Protein AF-A0ABD6CTY9-F1 (afdb_monomer_lite)

Sequence (55 aa):
MDKRTLVVGVHGVVALGLVAFGAYRVSRGAVVPGVLNVVMAGVVVAVGRYVADIA

Secondary structure (DSSP, 8-state):
--HHHHHHHHHHHHHHHHHHHHHHHHHTT-HHHHHHHHHHHHHHHHHHHHHHHH-

pLDDT: mean 94.99, std 5.84, range [65.0, 98.44]

Structure (mmCIF, N/CA/C/O backbone):
data_AF-A0ABD6CTY9-F1
#
_entry.id   AF-A0ABD6CTY9-F1
#
loop_
_atom_site.group_PDB
_atom_site.id
_atom_site.type_symbol
_atom_site.label_atom_id
_atom_site.label_alt_id
_atom_site.label_comp_id
_atom_site.label_asym_id
_atom_site.lab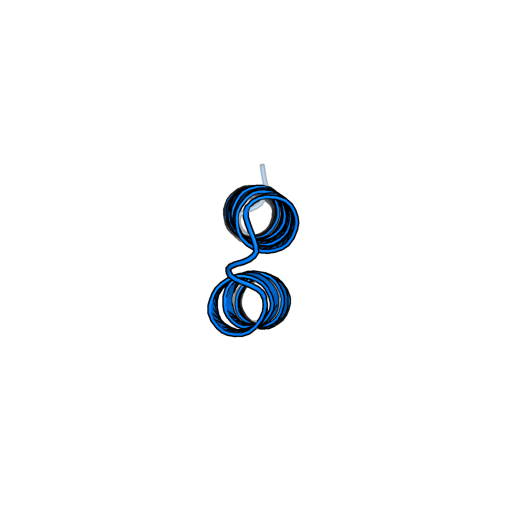el_entity_id
_atom_site.label_seq_id
_atom_site.pdbx_PDB_ins_code
_atom_site.Cartn_x
_atom_site.Cartn_y
_atom_site.Cartn_z
_atom_site.occupancy
_atom_site.B_iso_or_equiv
_atom_site.auth_seq_id
_atom_site.auth_comp_id
_atom_site.auth_asym_id
_atom_site.auth_atom_id
_atom_site.pdbx_PDB_model_num
ATOM 1 N N . MET A 1 1 ? 22.871 1.012 -11.665 1.00 65.00 1 MET A N 1
ATOM 2 C CA . MET A 1 1 ? 21.517 0.422 -11.653 1.00 65.00 1 MET A CA 1
ATOM 3 C C . MET A 1 1 ? 20.801 0.882 -12.900 1.00 65.00 1 MET A C 1
ATOM 5 O O . MET A 1 1 ? 20.901 2.054 -13.243 1.00 65.00 1 MET A O 1
ATOM 9 N N . ASP A 1 2 ? 20.130 -0.032 -13.579 1.00 86.25 2 ASP A N 1
ATOM 10 C CA . ASP A 1 2 ? 19.198 0.284 -14.653 1.00 86.25 2 ASP A CA 1
ATOM 11 C C . ASP A 1 2 ? 18.009 1.092 -14.109 1.00 86.25 2 ASP A C 1
ATOM 13 O O . ASP A 1 2 ? 17.564 0.922 -12.970 1.00 86.25 2 ASP A O 1
ATOM 17 N N . LYS A 1 3 ? 17.504 2.011 -14.936 1.00 85.06 3 LYS A N 1
ATOM 18 C CA . LYS A 1 3 ? 16.397 2.916 -14.596 1.00 85.06 3 LYS A CA 1
ATOM 19 C C . LYS A 1 3 ? 15.158 2.143 -14.129 1.00 85.06 3 LYS A C 1
ATOM 21 O O . LYS A 1 3 ? 14.503 2.552 -13.173 1.00 85.06 3 LYS A O 1
ATOM 26 N N . ARG A 1 4 ? 14.910 0.980 -14.739 1.00 86.38 4 ARG A N 1
ATOM 27 C CA . ARG A 1 4 ? 13.844 0.039 -14.384 1.00 86.38 4 ARG A CA 1
ATOM 28 C C . ARG A 1 4 ? 13.931 -0.416 -12.925 1.00 86.38 4 ARG A C 1
ATOM 30 O O . ARG A 1 4 ? 12.967 -0.252 -12.178 1.00 86.38 4 ARG A O 1
ATOM 37 N N . THR A 1 5 ? 15.089 -0.915 -12.486 1.00 90.38 5 THR A N 1
ATOM 38 C CA . THR A 1 5 ? 15.290 -1.344 -11.089 1.00 90.38 5 THR A CA 1
ATOM 39 C C . THR A 1 5 ? 15.133 -0.192 -10.104 1.00 90.38 5 THR A C 1
ATOM 41 O O . THR A 1 5 ? 14.592 -0.386 -9.017 1.00 90.38 5 THR A O 1
ATOM 44 N N . LEU A 1 6 ? 15.545 1.024 -10.475 1.00 92.31 6 LEU A N 1
ATOM 45 C CA . LEU A 1 6 ? 15.385 2.192 -9.608 1.00 92.31 6 LEU A CA 1
ATOM 46 C C . LEU A 1 6 ? 13.903 2.559 -9.420 1.00 92.31 6 LEU A C 1
ATOM 48 O O . LEU A 1 6 ? 13.468 2.761 -8.287 1.00 92.31 6 LEU A O 1
ATOM 52 N N . VAL A 1 7 ? 13.109 2.568 -10.497 1.00 92.19 7 VAL A N 1
ATOM 53 C CA . VAL A 1 7 ? 11.660 2.841 -10.436 1.00 92.19 7 VAL A CA 1
ATOM 54 C C . VAL A 1 7 ? 10.939 1.808 -9.569 1.00 92.19 7 VAL A C 1
ATOM 56 O O . VAL A 1 7 ? 10.179 2.186 -8.674 1.00 92.19 7 VAL A O 1
ATOM 59 N N . VAL A 1 8 ? 11.202 0.517 -9.792 1.00 93.69 8 VAL A N 1
ATOM 60 C CA . VAL A 1 8 ? 10.593 -0.567 -9.003 1.00 93.69 8 VAL A CA 1
ATOM 61 C C . VAL A 1 8 ? 11.032 -0.492 -7.540 1.00 93.69 8 VAL A C 1
ATOM 63 O O . VAL A 1 8 ? 10.202 -0.651 -6.646 1.00 93.69 8 VAL A O 1
ATOM 66 N N . GLY A 1 9 ? 12.309 -0.198 -7.285 1.00 94.00 9 GLY A N 1
ATOM 67 C CA . GLY A 1 9 ? 12.853 -0.057 -5.936 1.00 94.00 9 GLY A CA 1
ATOM 68 C C . GLY A 1 9 ? 12.184 1.067 -5.145 1.00 94.00 9 GLY A C 1
ATOM 69 O O . GLY A 1 9 ? 11.723 0.837 -4.029 1.00 94.00 9 GLY A O 1
ATOM 70 N N . VAL A 1 10 ? 12.059 2.261 -5.735 1.00 95.94 10 VAL A N 1
ATOM 71 C CA . VAL A 1 10 ? 11.417 3.416 -5.080 1.00 95.94 10 VAL A CA 1
ATOM 72 C C . VAL A 1 10 ? 9.953 3.123 -4.751 1.00 95.94 10 VAL A C 1
ATOM 74 O O . VAL A 1 10 ? 9.526 3.330 -3.615 1.00 95.94 10 VAL A O 1
ATOM 77 N N . HIS A 1 11 ? 9.190 2.585 -5.704 1.00 96.75 11 HIS A N 1
ATOM 78 C CA . HIS A 1 11 ? 7.788 2.235 -5.461 1.00 96.75 11 HIS A CA 1
ATOM 79 C C . HIS A 1 11 ? 7.653 1.123 -4.415 1.00 96.75 11 HIS A C 1
ATOM 81 O O . HIS A 1 11 ? 6.749 1.178 -3.585 1.00 96.75 11 HIS A O 1
ATOM 87 N N . GLY A 1 12 ? 8.575 0.155 -4.400 1.00 96.88 12 GLY A N 1
ATOM 88 C CA . GLY A 1 12 ? 8.637 -0.880 -3.370 1.00 96.88 12 GLY A CA 1
ATOM 89 C C . GLY A 1 12 ? 8.831 -0.301 -1.966 1.00 96.88 12 GLY A C 1
ATOM 90 O O . GLY A 1 12 ? 8.100 -0.667 -1.049 1.00 96.88 12 GLY A O 1
ATOM 91 N N . VAL A 1 13 ? 9.753 0.652 -1.799 1.00 97.94 13 VAL A N 1
ATOM 92 C CA . VAL A 1 13 ? 9.986 1.326 -0.508 1.00 97.94 13 VAL A CA 1
ATOM 93 C C . VAL A 1 13 ? 8.751 2.109 -0.054 1.00 97.94 13 VAL A C 1
ATOM 95 O O . VAL A 1 13 ? 8.341 1.994 1.102 1.00 97.94 13 VAL A O 1
ATOM 98 N N . VAL A 1 14 ? 8.114 2.859 -0.956 1.00 97.81 14 VAL A N 1
ATOM 99 C CA . VAL A 1 14 ? 6.883 3.606 -0.638 1.00 97.81 14 VAL A CA 1
ATOM 100 C C . VAL A 1 14 ? 5.747 2.655 -0.252 1.00 97.81 14 VAL A C 1
ATOM 102 O O . VAL A 1 14 ? 5.058 2.886 0.743 1.00 97.81 14 VAL A O 1
ATOM 105 N N . ALA A 1 15 ? 5.574 1.557 -0.991 1.00 98.06 15 ALA A N 1
ATOM 106 C CA . ALA A 1 15 ? 4.562 0.548 -0.698 1.00 98.06 15 ALA A CA 1
ATOM 107 C C . ALA A 1 15 ? 4.782 -0.108 0.673 1.00 98.06 15 ALA A C 1
ATOM 109 O O . ALA A 1 15 ? 3.828 -0.260 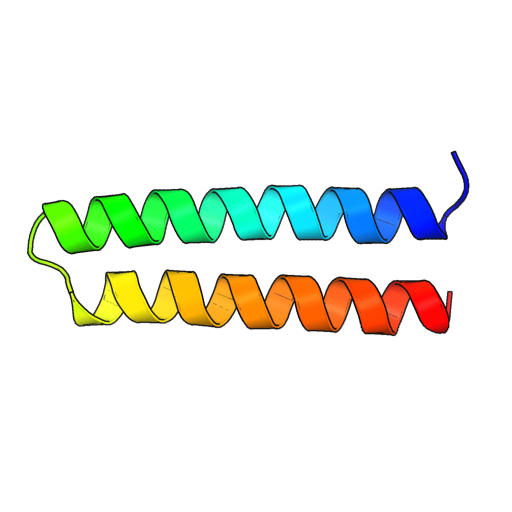1.435 1.00 98.06 15 ALA A O 1
ATOM 110 N N . LEU A 1 16 ? 6.029 -0.427 1.034 1.00 98.31 16 LEU A N 1
ATOM 111 C CA . LEU A 1 16 ? 6.362 -0.949 2.364 1.00 98.31 16 LEU A CA 1
ATOM 112 C C . LEU A 1 16 ? 5.986 0.036 3.476 1.00 98.31 16 LEU A C 1
ATOM 114 O O . LEU A 1 16 ? 5.391 -0.370 4.475 1.00 98.31 16 LEU A O 1
ATOM 118 N N . GLY A 1 17 ? 6.266 1.329 3.288 1.00 98.19 17 GLY A N 1
ATOM 119 C CA . GLY A 1 17 ? 5.850 2.372 4.227 1.00 98.19 17 GLY A CA 1
ATOM 120 C C . GLY A 1 17 ? 4.330 2.425 4.398 1.00 98.19 17 GLY A C 1
ATOM 121 O O . GLY A 1 17 ? 3.830 2.425 5.523 1.00 98.19 17 GLY A O 1
ATOM 122 N N . LEU A 1 18 ? 3.583 2.396 3.293 1.00 98.19 18 LEU A N 1
ATOM 123 C CA . LEU A 1 18 ? 2.119 2.383 3.316 1.00 98.19 18 LEU A CA 1
ATOM 124 C C . LEU A 1 18 ? 1.561 1.152 4.040 1.00 98.19 18 LEU A C 1
ATOM 126 O O . LEU A 1 18 ? 0.668 1.298 4.875 1.00 98.19 18 LEU A O 1
ATOM 130 N N . VAL A 1 19 ? 2.115 -0.040 3.798 1.00 98.44 19 VAL A N 1
ATOM 131 C CA . VAL A 1 19 ? 1.714 -1.265 4.510 1.00 98.44 19 VAL A CA 1
ATOM 132 C C . VAL A 1 19 ? 1.998 -1.150 6.006 1.00 98.44 19 VAL A C 1
ATOM 134 O O . VAL A 1 19 ? 1.113 -1.440 6.809 1.00 98.44 19 VAL A O 1
ATOM 137 N N . ALA A 1 20 ? 3.186 -0.681 6.396 1.00 98.38 20 ALA A N 1
ATOM 138 C CA . ALA A 1 20 ? 3.555 -0.524 7.801 1.00 98.38 20 ALA A CA 1
ATOM 139 C C . ALA A 1 20 ? 2.626 0.462 8.532 1.00 98.38 20 ALA A C 1
ATOM 141 O O . ALA A 1 20 ? 2.093 0.146 9.598 1.00 98.38 20 ALA A O 1
ATOM 142 N N . PHE A 1 21 ? 2.356 1.627 7.933 1.00 97.88 21 PHE A N 1
ATOM 143 C CA . PHE A 1 21 ? 1.402 2.592 8.485 1.00 97.88 21 PHE A CA 1
ATOM 144 C C . PHE A 1 21 ? -0.02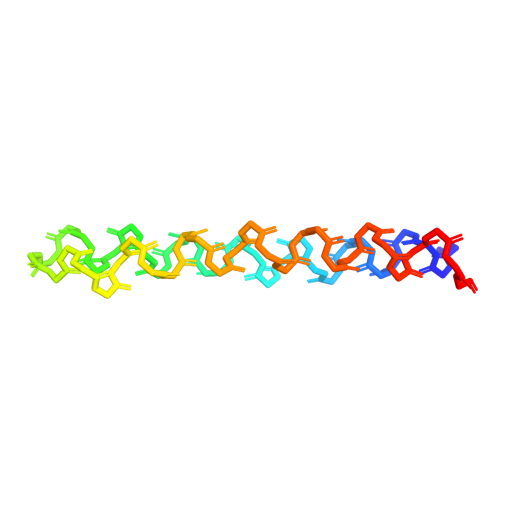8 2.053 8.501 1.00 97.88 21 PHE A C 1
ATOM 146 O O . PHE A 1 21 ? -0.775 2.322 9.441 1.00 97.88 21 PHE A O 1
ATOM 153 N N . GLY A 1 22 ? -0.424 1.298 7.475 1.00 97.94 22 GLY A N 1
ATOM 154 C CA . GLY A 1 22 ? -1.719 0.629 7.420 1.00 97.94 22 GLY A CA 1
ATOM 155 C C . GLY A 1 22 ? -1.898 -0.345 8.581 1.00 97.94 22 GLY A C 1
ATOM 156 O O . GLY A 1 22 ? -2.851 -0.217 9.348 1.00 97.94 22 GLY A O 1
ATOM 157 N N . ALA A 1 23 ? -0.932 -1.243 8.776 1.00 97.81 23 ALA A N 1
ATOM 158 C CA . ALA A 1 23 ? -0.916 -2.209 9.870 1.00 97.81 23 ALA A CA 1
ATOM 159 C C . ALA A 1 23 ? -0.932 -1.526 11.247 1.00 97.81 23 ALA A C 1
ATOM 161 O O . ALA A 1 23 ? -1.709 -1.915 12.119 1.00 97.81 23 ALA A O 1
ATOM 162 N N . TYR A 1 24 ? -0.143 -0.461 11.427 1.00 98.12 24 TYR A N 1
ATOM 163 C CA . TYR A 1 24 ? -0.155 0.334 12.656 1.00 98.12 24 TYR A CA 1
ATOM 164 C C . TYR A 1 24 ? -1.522 0.984 12.920 1.00 98.12 24 TYR A C 1
ATOM 166 O O . TYR A 1 24 ? -2.006 1.003 14.047 1.00 98.12 24 TYR A O 1
ATOM 174 N N . ARG A 1 25 ? -2.199 1.501 11.891 1.00 97.75 25 ARG A N 1
ATOM 175 C CA . ARG A 1 25 ? -3.544 2.075 12.055 1.00 97.75 25 ARG A CA 1
ATOM 176 C C . ARG A 1 25 ? -4.576 1.017 12.425 1.00 97.75 25 ARG A C 1
ATOM 178 O O . ARG A 1 25 ? -5.370 1.256 13.333 1.00 97.75 25 ARG A O 1
A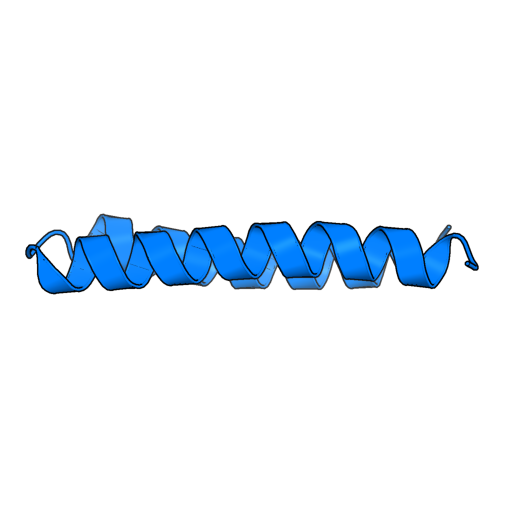TOM 185 N N . VAL A 1 26 ? -4.526 -0.152 11.783 1.00 97.75 26 VAL A N 1
ATOM 186 C CA . VAL A 1 26 ? -5.395 -1.287 12.126 1.00 97.75 26 VAL A CA 1
ATOM 187 C C . VAL A 1 26 ? -5.182 -1.704 13.583 1.00 97.75 26 VAL A C 1
ATOM 189 O O . VAL A 1 26 ? -6.161 -1.844 14.313 1.00 97.75 26 VAL A O 1
ATOM 192 N N . SER A 1 27 ? -3.931 -1.810 14.049 1.00 97.69 27 SER A N 1
ATOM 193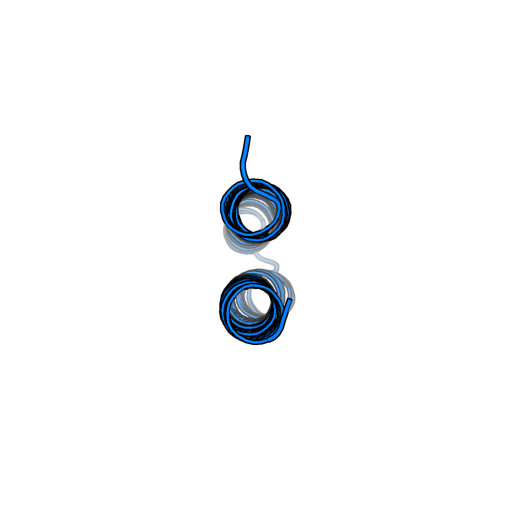 C CA . SER A 1 27 ? -3.635 -2.192 15.441 1.00 97.69 27 SER A CA 1
ATOM 194 C C . SER A 1 27 ? -4.097 -1.161 16.479 1.00 97.69 27 SER A C 1
ATOM 196 O O . SER A 1 27 ? -4.289 -1.498 17.645 1.00 97.69 27 SER A O 1
ATOM 198 N N . ARG A 1 28 ? -4.330 0.090 16.063 1.00 98.00 28 ARG A N 1
ATOM 199 C CA . ARG A 1 28 ? -4.871 1.180 16.894 1.00 98.00 28 ARG A CA 1
ATOM 200 C C . ARG A 1 28 ? -6.392 1.355 16.761 1.00 98.00 28 ARG A C 1
ATOM 202 O O . ARG A 1 28 ? -6.923 2.355 17.233 1.00 98.00 28 ARG A O 1
ATOM 209 N N . GLY A 1 29 ? -7.089 0.418 16.113 1.00 97.31 29 GLY A N 1
ATOM 210 C CA . GLY A 1 29 ? -8.547 0.445 15.924 1.00 97.31 29 GLY A CA 1
ATOM 211 C C . GLY A 1 29 ? -9.025 1.291 14.739 1.00 97.31 29 GLY A C 1
ATOM 212 O O . GLY A 1 29 ? -10.216 1.327 14.438 1.00 97.31 29 GLY A O 1
ATOM 213 N N . ALA A 1 30 ? -8.115 1.933 14.006 1.00 97.31 30 ALA A N 1
ATOM 214 C CA . ALA A 1 30 ? -8.429 2.728 12.826 1.00 97.31 30 ALA A CA 1
ATOM 215 C C . ALA A 1 30 ? -8.433 1.830 11.569 1.00 97.31 30 ALA A C 1
ATOM 217 O O . ALA A 1 30 ? -7.580 1.951 10.688 1.00 97.31 30 ALA A O 1
ATOM 218 N N . VAL A 1 31 ? -9.390 0.895 11.505 1.00 96.88 31 VAL A N 1
ATOM 219 C CA . VAL A 1 31 ? -9.421 -0.187 10.500 1.00 96.88 31 VAL A CA 1
ATOM 220 C C . VAL A 1 31 ? -9.565 0.343 9.074 1.00 96.88 31 VAL A C 1
ATOM 222 O O . VAL A 1 31 ? -8.705 0.075 8.244 1.00 96.88 31 VAL A O 1
ATOM 225 N N . VAL A 1 32 ? -10.608 1.131 8.789 1.00 98.00 32 VAL A N 1
ATOM 226 C CA . VAL A 1 32 ? -10.868 1.689 7.446 1.00 98.00 32 VAL A CA 1
ATOM 227 C C . VAL A 1 32 ? -9.658 2.451 6.888 1.00 98.00 32 VAL A C 1
ATOM 229 O O . VAL A 1 32 ? -9.170 2.089 5.816 1.00 98.00 32 VAL A O 1
ATOM 232 N N . PRO A 1 33 ? -9.102 3.456 7.592 1.00 97.25 33 PRO A N 1
ATOM 233 C CA . PRO A 1 33 ? -7.914 4.147 7.102 1.00 97.25 33 PRO A CA 1
ATOM 234 C C . PRO A 1 33 ? -6.675 3.245 7.004 1.00 97.25 33 PRO A C 1
ATOM 236 O O . PRO A 1 33 ? -5.803 3.500 6.176 1.00 97.25 33 PRO A O 1
ATOM 239 N N . GLY A 1 34 ? -6.567 2.214 7.845 1.00 97.56 34 GLY A N 1
ATOM 240 C CA . GLY A 1 34 ? -5.478 1.246 7.774 1.00 97.56 34 GLY A CA 1
ATOM 241 C C . GLY A 1 34 ? -5.549 0.364 6.526 1.00 97.56 34 GLY A C 1
ATOM 242 O O . GLY A 1 34 ? -4.552 0.209 5.825 1.00 97.56 34 GLY A O 1
ATOM 243 N N . VAL A 1 35 ? -6.739 -0.139 6.193 1.00 97.88 35 VAL A N 1
ATOM 244 C CA . VAL A 1 35 ? -6.984 -0.917 4.970 1.00 97.88 35 VAL A CA 1
ATOM 245 C C . VAL A 1 35 ? -6.745 -0.065 3.724 1.00 97.88 35 VAL A C 1
ATOM 247 O O . VAL A 1 35 ? -6.083 -0.527 2.798 1.00 97.88 35 VAL A O 1
ATOM 250 N N . LEU A 1 36 ? -7.201 1.193 3.713 1.00 98.38 36 LEU A N 1
ATOM 251 C CA . LEU A 1 36 ? -6.957 2.108 2.592 1.00 98.38 36 LEU A CA 1
ATOM 252 C C . LEU A 1 36 ? -5.462 2.301 2.315 1.00 98.38 36 LEU A C 1
ATOM 254 O O . LEU A 1 36 ? -5.055 2.283 1.156 1.00 98.38 36 LEU A O 1
ATOM 258 N N . ASN A 1 37 ? -4.629 2.408 3.353 1.00 98.12 37 ASN A N 1
ATOM 259 C CA . ASN A 1 37 ? -3.179 2.477 3.174 1.00 98.12 37 ASN A CA 1
ATOM 260 C C . ASN A 1 37 ? -2.618 1.220 2.490 1.00 98.12 37 ASN A C 1
ATOM 262 O O . ASN A 1 37 ? -1.794 1.332 1.585 1.00 98.12 37 ASN A O 1
ATOM 266 N N . VAL A 1 38 ? -3.076 0.028 2.884 1.00 97.44 38 VAL A N 1
ATOM 267 C CA . VAL A 1 38 ? -2.631 -1.236 2.271 1.00 97.44 38 VAL A CA 1
ATOM 268 C C . VAL A 1 38 ? -3.077 -1.329 0.809 1.00 97.44 38 VAL A C 1
ATOM 270 O O . VAL A 1 38 ? -2.283 -1.707 -0.050 1.00 97.44 38 VAL A O 1
ATOM 273 N N . VAL A 1 39 ? -4.311 -0.924 0.498 1.00 98.25 39 VAL A N 1
ATOM 274 C CA . VAL A 1 39 ? -4.805 -0.863 -0.888 1.00 98.25 39 VAL A CA 1
ATOM 275 C C . VAL A 1 39 ? -3.954 0.097 -1.720 1.00 98.25 39 VAL A C 1
ATOM 277 O O . VAL A 1 39 ? -3.501 -0.263 -2.807 1.00 98.25 39 VAL A O 1
ATOM 280 N N . MET A 1 40 ? -3.656 1.285 -1.189 1.00 98.25 40 MET A N 1
ATOM 281 C CA . MET A 1 40 ? -2.794 2.259 -1.860 1.00 98.25 40 MET A CA 1
ATOM 282 C C . MET A 1 40 ? -1.375 1.732 -2.083 1.00 98.25 40 MET A C 1
ATOM 284 O O . MET A 1 40 ? -0.792 2.011 -3.127 1.00 98.25 40 MET A O 1
ATOM 288 N N . ALA A 1 41 ? -0.831 0.927 -1.167 1.00 98.00 41 ALA A N 1
ATOM 289 C CA . ALA A 1 41 ? 0.455 0.266 -1.379 1.00 98.00 41 ALA A CA 1
ATOM 290 C C . ALA A 1 41 ? 0.431 -0.631 -2.627 1.00 98.00 41 ALA A C 1
ATOM 292 O O . ALA A 1 41 ? 1.354 -0.585 -3.439 1.00 98.00 41 ALA A O 1
ATOM 293 N N . GLY A 1 42 ? -0.651 -1.394 -2.819 1.00 97.94 42 GLY A N 1
ATOM 294 C CA . GLY A 1 42 ? -0.859 -2.203 -4.021 1.00 97.94 42 GLY A CA 1
ATOM 295 C C . GLY A 1 42 ? -0.899 -1.362 -5.299 1.00 97.94 42 GLY A C 1
ATOM 296 O O . GLY A 1 42 ? -0.238 -1.704 -6.280 1.00 97.94 42 GLY A O 1
ATOM 297 N N . VAL A 1 43 ? -1.600 -0.222 -5.268 1.00 98.12 43 VAL A N 1
ATOM 298 C CA . VAL A 1 43 ? -1.645 0.726 -6.397 1.00 98.12 43 VAL A CA 1
ATOM 299 C C . VAL A 1 43 ? -0.250 1.262 -6.717 1.00 98.12 43 VAL A C 1
ATOM 301 O O . VAL A 1 43 ? 0.149 1.261 -7.877 1.00 98.12 43 VAL A O 1
ATOM 304 N N . VAL A 1 44 ? 0.525 1.660 -5.705 1.00 98.00 44 VAL A N 1
ATOM 305 C CA . VAL A 1 44 ? 1.900 2.150 -5.884 1.00 98.00 44 VAL A CA 1
ATOM 306 C C . VAL A 1 44 ? 2.783 1.089 -6.546 1.00 98.00 44 VAL A C 1
ATOM 308 O O . VAL A 1 44 ? 3.509 1.406 -7.485 1.00 98.00 44 VAL A O 1
ATOM 311 N N . VAL A 1 45 ? 2.698 -0.178 -6.133 1.00 97.56 45 VAL A N 1
ATOM 312 C CA . VAL A 1 45 ? 3.457 -1.264 -6.780 1.00 97.56 45 VAL A CA 1
ATOM 313 C C . VAL A 1 45 ? 3.034 -1.453 -8.238 1.00 97.56 45 VAL A C 1
ATOM 315 O O . VAL A 1 45 ? 3.895 -1.593 -9.108 1.00 97.56 45 VAL A O 1
ATOM 318 N N . ALA A 1 46 ? 1.729 -1.441 -8.516 1.00 96.50 46 ALA A N 1
ATOM 319 C CA . ALA A 1 46 ? 1.204 -1.583 -9.872 1.00 96.50 46 ALA A CA 1
ATOM 320 C C . ALA A 1 46 ? 1.670 -0.439 -10.787 1.00 96.50 46 ALA A C 1
ATOM 322 O O . ALA A 1 46 ? 2.139 -0.690 -11.896 1.00 96.50 46 ALA A O 1
ATOM 323 N N . VAL A 1 47 ? 1.623 0.803 -10.297 1.00 96.62 47 VAL A N 1
ATOM 324 C CA . VAL A 1 47 ? 2.137 1.980 -11.012 1.00 96.62 47 VAL A CA 1
ATOM 325 C C . VAL A 1 47 ? 3.641 1.861 -11.234 1.00 96.62 47 VAL A C 1
ATOM 327 O O . VAL A 1 47 ? 4.105 2.071 -12.350 1.00 96.62 47 VAL A O 1
ATOM 330 N N . GLY A 1 48 ? 4.404 1.455 -10.218 1.00 94.06 48 GLY A N 1
ATOM 331 C CA . GLY A 1 48 ? 5.846 1.255 -10.344 1.00 94.06 48 GLY A CA 1
ATOM 332 C C . GLY A 1 48 ? 6.211 0.233 -11.419 1.00 94.06 48 GLY A C 1
ATOM 333 O O . GLY A 1 48 ? 7.122 0.479 -12.202 1.00 94.06 48 GLY A O 1
ATOM 334 N N . ARG A 1 49 ? 5.473 -0.884 -11.499 1.00 94.94 49 ARG A N 1
ATOM 335 C CA . ARG A 1 49 ? 5.620 -1.896 -12.562 1.00 94.94 49 ARG A CA 1
ATOM 336 C C . ARG A 1 49 ? 5.307 -1.307 -13.937 1.00 94.94 49 ARG A C 1
ATOM 338 O O . ARG A 1 49 ? 6.141 -1.397 -14.827 1.00 94.94 49 ARG A O 1
ATOM 345 N N . TYR A 1 50 ? 4.156 -0.649 -14.075 1.00 94.44 50 TYR A N 1
ATOM 346 C CA . TYR A 1 50 ? 3.733 -0.031 -15.332 1.00 94.44 50 TYR A CA 1
ATOM 347 C C . TYR A 1 50 ? 4.749 0.998 -15.840 1.00 94.44 50 TYR A C 1
ATOM 349 O O . TYR A 1 50 ? 5.165 0.936 -16.992 1.00 94.44 50 TYR A O 1
ATOM 357 N N . VAL A 1 5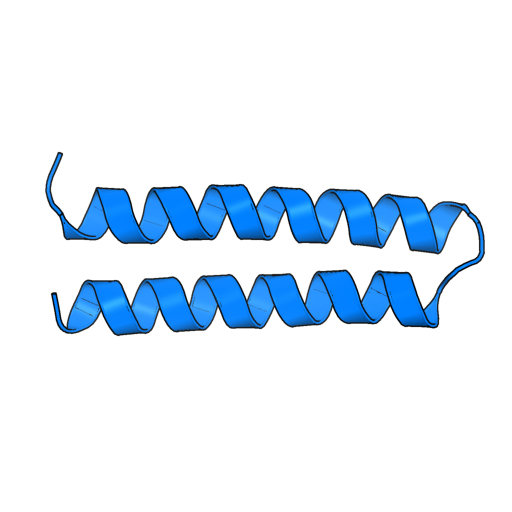1 ? 5.200 1.909 -14.970 1.00 93.25 51 VAL A N 1
ATOM 358 C CA . VAL A 1 51 ? 6.197 2.930 -15.320 1.00 93.25 51 VAL A CA 1
ATOM 359 C C . VAL A 1 51 ? 7.522 2.282 -15.706 1.00 93.25 51 VAL A C 1
ATOM 361 O O . VAL A 1 51 ? 8.146 2.709 -16.666 1.00 93.25 51 VAL A O 1
ATOM 364 N N . ALA A 1 52 ? 7.950 1.246 -14.987 1.00 91.75 52 ALA A N 1
ATOM 365 C CA . ALA A 1 52 ? 9.193 0.543 -15.275 1.00 91.75 52 ALA A CA 1
ATOM 366 C C . ALA A 1 52 ? 9.175 -0.188 -16.631 1.00 91.75 52 ALA A C 1
ATOM 368 O O . ALA A 1 52 ? 10.232 -0.356 -17.232 1.00 91.75 52 ALA A O 1
ATOM 369 N N . ASP A 1 53 ? 8.006 -0.612 -17.112 1.00 89.50 53 ASP A N 1
ATOM 370 C CA . ASP A 1 53 ? 7.865 -1.297 -18.401 1.00 89.50 53 ASP A CA 1
ATOM 371 C C . ASP A 1 53 ? 7.827 -0.328 -19.600 1.00 89.50 53 ASP A C 1
ATOM 373 O O . ASP A 1 53 ? 8.135 -0.736 -20.718 1.00 89.50 53 ASP A O 1
ATOM 377 N N . ILE A 1 54 ? 7.494 0.951 -19.379 1.00 91.31 54 ILE A N 1
ATOM 378 C CA . ILE A 1 54 ? 7.463 1.994 -20.426 1.00 91.31 54 ILE A CA 1
ATOM 379 C C . ILE A 1 54 ? 8.685 2.935 -20.419 1.00 91.31 54 ILE A C 1
ATOM 381 O O . ILE A 1 54 ? 8.766 3.816 -21.276 1.00 91.31 54 ILE A O 1
ATOM 385 N N . ALA A 1 55 ? 9.584 2.818 -19.434 1.00 76.69 55 ALA A N 1
ATOM 386 C CA . ALA A 1 55 ? 10.658 3.782 -19.145 1.00 76.69 55 ALA A CA 1
ATOM 387 C C . ALA A 1 55 ? 12.054 3.337 -19.580 1.00 76.69 55 ALA A C 1
ATOM 389 O O . ALA A 1 55 ? 12.878 4.277 -19.744 1.00 76.69 55 ALA A O 1
#

Organism: NCBI:txid869892

Radius of gyration: 12.84 Å; chains: 1; bounding box: 32×6×37 Å

Foldseek 3Di:
DDPLCVLLVVLLVQLVVLQVVLVVCVVVVNNVSSVVSNVVSVVSNVVSNVVSVVD